Protein AF-A0A2P6GCJ4-F1 (afdb_monomer_lite)

Sequence (93 aa):
MKKYILLCSFFVFIIGCVGGQEKTLTSAEVKEICLNKKRSAEGPTGVLSFSTGTKGSSAGAILNFHSDYLIGKDPNIVYVDCMFKMNSKINKI

Secondary structure (DSSP, 8-state):
--SSTTSGGGSTTS------------HHHHHHHHHHHHHHHHS-EEEEEEEEETTEEEEEEEEE--HHHHTT--HHHHHHHHHHHHHHHHTT-

Foldseek 3Di:
DPPPVVPVVVPVPPPPPPPDPPPQDDPVNLLVVLVVQLVLLVDWDKDWDWDQDPVGIDIDIDIHHDPNNVVNHHSVVSSVVSSVVSVVVNVPD

Radius of gyration: 23.82 Å; chains: 1; bounding box: 56×33×63 Å

Structure (mmCIF, N/CA/C/O backbone):
data_AF-A0A2P6GCJ4-F1
#
_entry.id   AF-A0A2P6GCJ4-F1
#
loop_
_atom_site.group_PDB
_atom_site.id
_atom_site.type_symbol
_atom_site.label_atom_id
_atom_site.label_alt_id
_atom_site.label_comp_id
_atom_site.label_asym_id
_atom_site.label_entity_id
_atom_site.label_seq_id
_atom_site.pdbx_PDB_ins_code
_atom_site.Cartn_x
_atom_site.Cartn_y
_atom_site.Cartn_z
_atom_site.occupancy
_atom_site.B_iso_or_equiv
_atom_site.auth_seq_id
_atom_site.auth_comp_id
_atom_site.auth_asym_id
_atom_site.auth_atom_id
_atom_site.pdbx_PDB_model_num
ATOM 1 N N . MET A 1 1 ? 42.193 19.584 38.683 1.00 49.28 1 MET A N 1
ATOM 2 C CA . MET A 1 1 ? 40.934 20.218 38.228 1.00 49.28 1 MET A CA 1
ATOM 3 C C . MET A 1 1 ? 40.733 19.992 36.724 1.00 49.28 1 MET A C 1
ATOM 5 O O . MET A 1 1 ? 40.972 20.889 35.934 1.00 49.28 1 MET A O 1
ATOM 9 N N . LYS A 1 2 ? 40.388 18.762 36.303 1.00 48.66 2 LYS A N 1
ATOM 10 C CA . LYS A 1 2 ? 40.226 18.388 34.875 1.00 48.66 2 LYS A CA 1
ATOM 11 C C . LYS A 1 2 ? 39.253 17.208 34.675 1.00 48.66 2 LYS A C 1
ATOM 13 O O . LYS A 1 2 ? 39.363 16.469 33.710 1.00 48.66 2 LYS A O 1
ATOM 18 N N . LYS A 1 3 ? 38.330 17.003 35.630 1.00 49.56 3 LYS A N 1
ATOM 19 C CA . LYS A 1 3 ? 37.355 15.891 35.640 1.00 49.56 3 LYS A CA 1
ATOM 20 C C . LYS A 1 3 ? 35.934 16.296 35.202 1.00 49.56 3 LYS A C 1
ATOM 22 O O . LYS A 1 3 ? 35.125 15.419 34.946 1.00 49.56 3 LYS A O 1
ATOM 27 N N . TYR A 1 4 ? 35.645 17.594 35.057 1.00 52.47 4 TYR A N 1
ATOM 28 C CA . TYR A 1 4 ? 34.292 18.099 34.761 1.00 52.47 4 TYR A CA 1
ATOM 29 C C . TYR A 1 4 ? 34.001 18.327 33.267 1.00 52.47 4 TYR A C 1
ATOM 31 O O . TYR A 1 4 ? 32.855 18.547 32.899 1.00 52.47 4 TYR A O 1
ATOM 39 N N . ILE A 1 5 ? 35.011 18.233 32.392 1.00 51.72 5 ILE A N 1
ATOM 40 C CA . ILE A 1 5 ? 34.841 18.419 30.936 1.00 51.72 5 ILE A CA 1
ATOM 41 C C . ILE A 1 5 ? 34.228 17.189 30.245 1.00 51.72 5 ILE A C 1
ATOM 43 O O . ILE A 1 5 ? 33.610 17.323 29.196 1.00 51.72 5 ILE A O 1
ATOM 47 N N . LEU A 1 6 ? 34.333 16.000 30.851 1.00 50.72 6 LEU A N 1
ATOM 48 C CA . LEU A 1 6 ? 33.843 14.747 30.261 1.00 50.72 6 LEU A CA 1
ATOM 49 C C . LEU A 1 6 ? 32.405 14.372 30.675 1.00 50.72 6 LEU A C 1
ATOM 51 O O . LEU A 1 6 ? 31.911 13.327 30.269 1.00 50.72 6 LEU A O 1
ATOM 55 N N . LEU A 1 7 ? 31.741 15.200 31.490 1.00 51.59 7 LEU A N 1
ATOM 56 C CA . LEU A 1 7 ? 30.398 14.933 32.029 1.00 51.59 7 LEU A CA 1
ATOM 57 C C . LEU A 1 7 ? 29.272 15.673 31.283 1.00 51.59 7 LEU A C 1
ATOM 59 O O . LEU A 1 7 ? 28.113 15.291 31.409 1.00 51.59 7 LEU A O 1
ATOM 63 N N . CYS A 1 8 ? 29.590 16.665 30.443 1.00 46.19 8 CYS A N 1
ATOM 64 C CA . CYS A 1 8 ? 28.575 17.423 29.696 1.00 46.19 8 CYS A CA 1
ATOM 65 C C . CYS A 1 8 ? 28.134 16.767 28.372 1.00 46.19 8 CYS A C 1
ATOM 67 O O . CYS A 1 8 ? 27.077 17.115 27.856 1.00 46.19 8 CYS A O 1
ATOM 69 N N . SER A 1 9 ? 28.885 15.797 27.828 1.00 50.69 9 SER A N 1
ATOM 70 C CA . SER A 1 9 ? 28.496 15.100 26.583 1.00 50.69 9 SER A CA 1
ATOM 71 C C . SER A 1 9 ? 27.367 14.078 26.759 1.00 50.69 9 SER A C 1
ATOM 73 O O . SER A 1 9 ? 26.780 13.662 25.767 1.00 50.69 9 SER A O 1
ATOM 75 N N . PHE A 1 10 ? 27.020 13.687 27.991 1.00 54.12 10 PHE A N 1
ATOM 76 C CA . PHE A 1 10 ? 25.985 12.670 28.224 1.00 54.12 10 PHE A CA 1
ATOM 77 C C . PHE A 1 10 ? 24.574 13.254 28.434 1.00 54.12 10 PHE A C 1
ATOM 79 O O . PHE A 1 10 ? 23.589 12.533 28.326 1.00 54.12 10 PHE A O 1
ATOM 86 N N . PHE A 1 11 ? 24.446 14.562 28.695 1.00 50.47 11 PHE A N 1
ATOM 87 C CA . PHE A 1 11 ? 23.160 15.184 29.056 1.00 50.47 11 PHE A CA 1
ATOM 88 C C . PHE A 1 11 ? 22.377 15.764 27.860 1.00 50.47 11 PHE A C 1
ATOM 90 O O . PHE A 1 11 ? 21.194 16.067 27.981 1.00 50.47 11 PHE A O 1
ATOM 97 N N . VAL A 1 12 ? 22.996 15.878 26.679 1.00 52.69 12 VAL A N 1
ATOM 98 C CA . VAL A 1 12 ? 22.358 16.468 25.480 1.00 52.69 12 VAL A CA 1
ATOM 99 C C . VAL A 1 12 ? 21.486 15.457 24.713 1.00 52.69 12 VAL A C 1
ATOM 101 O O . VAL A 1 12 ? 20.721 15.842 23.836 1.00 52.69 12 VAL A O 1
ATOM 104 N N . PHE A 1 13 ? 21.518 14.167 25.069 1.00 52.50 13 PHE A N 1
ATOM 105 C CA . PHE A 1 13 ? 20.751 13.131 24.360 1.00 52.50 13 PHE A CA 1
ATOM 106 C C . PHE A 1 13 ? 19.304 12.941 24.864 1.00 52.50 13 PHE A C 1
ATOM 108 O O . PHE A 1 13 ? 18.530 12.237 24.225 1.00 52.50 13 PHE A O 1
ATOM 115 N N . ILE A 1 14 ? 18.910 13.558 25.989 1.00 58.38 14 ILE A N 1
ATOM 116 C CA . ILE A 1 14 ? 17.613 13.282 26.649 1.00 58.38 14 ILE A CA 1
ATOM 117 C C . ILE A 1 14 ? 16.538 14.361 26.395 1.00 58.38 14 ILE A C 1
ATOM 119 O O . ILE A 1 14 ? 15.370 14.131 26.688 1.00 58.38 14 ILE A O 1
ATOM 123 N N . ILE A 1 15 ? 16.871 15.517 25.803 1.00 62.84 15 ILE A N 1
ATOM 124 C CA . ILE A 1 15 ? 15.924 16.652 25.661 1.00 62.84 15 ILE A CA 1
ATOM 125 C C . ILE A 1 15 ? 15.621 16.974 24.184 1.00 62.84 15 ILE A C 1
ATOM 127 O O . ILE A 1 15 ? 15.459 18.121 23.779 1.00 62.84 15 ILE A O 1
ATOM 131 N N . GLY A 1 16 ? 15.520 15.944 23.344 1.00 55.66 16 GLY A N 1
ATOM 132 C CA . GLY A 1 16 ? 14.951 16.070 22.002 1.00 55.66 16 GLY A CA 1
ATOM 133 C C . GLY A 1 16 ? 13.451 15.786 22.015 1.00 55.66 16 GLY A C 1
ATOM 134 O O . GLY A 1 16 ? 13.042 14.674 21.696 1.00 55.66 16 GLY A O 1
ATOM 135 N N . CYS A 1 17 ? 12.628 16.767 22.396 1.00 52.75 17 CYS A N 1
ATOM 136 C CA . CYS A 1 17 ? 11.168 16.676 22.294 1.00 52.75 17 CYS A CA 1
ATOM 137 C C . CYS A 1 17 ? 10.761 16.551 20.813 1.00 52.75 17 CYS A C 1
ATOM 139 O O . CYS A 1 17 ? 10.752 17.534 20.073 1.00 52.75 17 CYS A O 1
ATOM 141 N N . VAL A 1 18 ? 10.425 15.337 20.373 1.00 60.34 18 VAL A N 1
ATOM 142 C CA . VAL A 1 18 ? 9.767 15.079 19.085 1.00 60.34 18 VAL A CA 1
ATOM 143 C C . VAL A 1 18 ? 8.298 15.482 19.219 1.00 60.34 18 VAL A C 1
ATOM 145 O O . VAL A 1 18 ? 7.436 14.694 19.593 1.00 60.34 18 VAL A O 1
ATOM 148 N N . GLY A 1 19 ? 8.011 16.754 18.948 1.00 57.72 19 GLY A N 1
ATOM 149 C CA . GLY A 1 19 ? 6.654 17.255 18.744 1.00 57.72 19 GLY A CA 1
ATOM 150 C C . GLY A 1 19 ? 6.204 16.981 17.313 1.00 57.72 19 GLY A C 1
ATOM 151 O O . GLY A 1 19 ? 6.236 17.876 16.471 1.00 57.72 19 GLY A O 1
ATOM 152 N N . GLY A 1 20 ? 5.827 15.737 17.015 1.00 60.34 20 GLY A N 1
ATOM 153 C CA . GLY A 1 20 ? 5.169 15.404 15.754 1.00 60.34 20 GLY A CA 1
ATOM 154 C C . GLY A 1 20 ? 3.779 16.035 15.724 1.00 60.34 20 GLY A C 1
ATOM 155 O O . GLY A 1 20 ? 2.913 15.643 16.497 1.00 60.34 20 GLY A O 1
ATOM 156 N N . GLN A 1 21 ? 3.573 17.030 14.864 1.00 54.00 21 GLN A N 1
ATOM 157 C CA . GLN A 1 21 ? 2.256 17.622 14.627 1.00 54.00 21 GLN A CA 1
ATOM 158 C C . GLN A 1 21 ? 1.320 16.544 14.057 1.00 54.00 21 GLN A C 1
ATOM 160 O O . GLN A 1 21 ? 1.553 16.026 12.961 1.00 54.00 21 GLN A O 1
ATOM 165 N N . GLU A 1 22 ? 0.271 16.188 14.798 1.00 58.25 22 GLU A N 1
ATOM 166 C CA . GLU A 1 22 ? -0.782 15.288 14.331 1.00 58.25 22 GLU A CA 1
ATOM 167 C C . GLU A 1 22 ? -1.649 16.047 13.320 1.00 58.25 22 GLU A C 1
ATOM 169 O O . GLU A 1 22 ? -2.558 16.792 13.680 1.00 58.25 22 GLU A O 1
ATOM 174 N N . LYS A 1 23 ? -1.323 15.926 12.026 1.00 65.44 23 LYS A N 1
ATOM 175 C CA . LYS A 1 23 ? -2.142 16.511 10.960 1.00 65.44 23 LYS A CA 1
ATOM 176 C C . LYS A 1 23 ? -3.520 15.845 10.997 1.00 65.44 23 LYS A C 1
ATOM 178 O O . LYS A 1 23 ? -3.657 14.684 10.608 1.00 65.44 23 LYS A O 1
ATOM 183 N N . THR A 1 24 ? -4.534 16.580 11.444 1.00 68.38 24 THR A N 1
ATOM 184 C CA . THR A 1 24 ? -5.928 16.138 11.386 1.00 68.38 24 THR A CA 1
ATOM 185 C C . THR A 1 24 ? -6.321 15.987 9.919 1.00 68.38 24 THR A C 1
ATOM 187 O O . THR A 1 24 ? -6.294 16.950 9.154 1.00 68.38 24 THR A O 1
ATOM 190 N N . LEU A 1 25 ? -6.624 14.759 9.502 1.00 80.75 25 LEU A N 1
ATOM 191 C CA . LEU A 1 25 ? -7.069 14.474 8.142 1.00 80.75 25 LEU A CA 1
ATOM 192 C C . LEU A 1 25 ? -8.517 14.932 7.983 1.00 80.75 25 LEU A C 1
ATOM 194 O O . LEU A 1 25 ? -9.372 14.623 8.815 1.00 80.75 25 LEU A O 1
ATOM 198 N N . THR A 1 26 ? -8.809 15.632 6.894 1.00 84.62 26 THR A N 1
ATOM 199 C CA . THR A 1 26 ? -10.191 15.950 6.525 1.00 84.62 26 THR A CA 1
ATOM 200 C C . THR A 1 26 ? -10.934 14.686 6.078 1.00 84.62 26 THR A C 1
ATOM 202 O O . THR A 1 26 ? -10.332 13.725 5.594 1.00 84.62 26 THR A O 1
ATOM 205 N N . SER A 1 27 ? -12.269 14.681 6.176 1.00 85.44 27 SER A N 1
ATOM 206 C CA . SER A 1 27 ? -13.083 13.552 5.690 1.00 85.44 27 SER A CA 1
ATOM 207 C C . SER A 1 27 ? -12.849 13.249 4.201 1.00 85.44 27 SER A C 1
ATOM 209 O O . SER A 1 27 ? -12.864 12.083 3.803 1.00 85.44 27 SER A O 1
ATOM 211 N N . ALA A 1 28 ? -12.587 14.279 3.391 1.00 88.25 28 ALA A N 1
ATOM 212 C CA . ALA A 1 28 ? -12.270 14.121 1.977 1.00 88.25 28 ALA A CA 1
ATOM 213 C C . ALA A 1 28 ? -10.920 13.412 1.768 1.00 88.25 28 ALA A C 1
ATOM 215 O O . ALA A 1 28 ? -10.847 12.462 0.991 1.00 88.25 28 ALA A O 1
ATOM 216 N N . GLU A 1 29 ? -9.876 13.803 2.509 1.00 89.69 29 GLU A N 1
ATOM 217 C CA . GLU A 1 29 ? -8.566 13.136 2.454 1.00 89.69 29 GLU A CA 1
ATOM 218 C C . GLU A 1 29 ? -8.660 11.663 2.873 1.00 89.69 29 GLU A C 1
ATOM 220 O O . GLU A 1 29 ? -8.073 10.800 2.223 1.00 89.69 29 GLU A O 1
ATOM 225 N N . VAL A 1 30 ? -9.431 11.344 3.920 1.00 91.00 30 VAL A N 1
ATOM 226 C CA . VAL A 1 30 ? -9.635 9.949 4.350 1.00 91.00 30 VAL A CA 1
ATOM 227 C C . VAL A 1 30 ? -10.265 9.110 3.243 1.00 91.00 30 VAL A C 1
ATOM 229 O O . VAL A 1 30 ? -9.802 8.000 2.971 1.00 91.00 30 VAL A O 1
ATOM 232 N N . LYS A 1 31 ? -11.295 9.644 2.580 1.00 93.38 31 LYS A N 1
ATOM 233 C CA . LYS A 1 31 ? -11.969 8.953 1.480 1.00 93.38 31 LYS A CA 1
ATOM 234 C C . LYS A 1 31 ? -10.997 8.641 0.343 1.00 93.38 31 LYS A C 1
ATOM 236 O O . LYS A 1 31 ? -10.962 7.504 -0.119 1.00 93.38 31 LYS A O 1
ATOM 241 N N . GLU A 1 32 ? -10.184 9.612 -0.064 1.00 94.44 32 GLU A N 1
ATOM 242 C CA . GLU A 1 32 ? -9.174 9.428 -1.115 1.00 94.44 32 GLU A CA 1
ATOM 243 C C . GLU A 1 32 ? -8.131 8.369 -0.740 1.00 94.44 32 GLU A C 1
ATOM 245 O O . GLU A 1 32 ? -7.814 7.488 -1.544 1.00 94.44 32 GLU A O 1
ATOM 250 N N . ILE A 1 33 ? -7.647 8.381 0.505 1.00 93.81 33 ILE A N 1
ATOM 251 C CA . ILE A 1 33 ? -6.697 7.376 1.000 1.00 93.81 33 ILE A CA 1
ATOM 252 C C . ILE A 1 33 ? -7.311 5.974 0.931 1.00 93.81 33 ILE A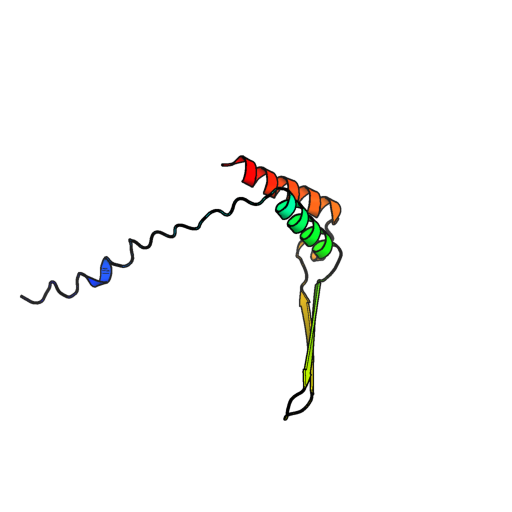 C 1
ATOM 254 O O . ILE A 1 33 ? -6.676 5.039 0.434 1.00 93.81 33 ILE A O 1
ATOM 258 N N . CYS A 1 34 ? -8.551 5.813 1.394 1.00 94.94 34 CYS A N 1
ATOM 259 C CA . CYS A 1 34 ? -9.209 4.512 1.390 1.00 94.94 34 CYS A CA 1
ATOM 260 C C . CYS A 1 34 ? -9.570 4.039 -0.023 1.00 94.94 34 CYS A C 1
ATOM 262 O O . CYS A 1 34 ? -9.455 2.846 -0.307 1.00 94.94 34 CYS A O 1
ATOM 264 N N . LEU A 1 35 ? -9.920 4.946 -0.938 1.00 95.31 35 LEU A N 1
ATOM 265 C CA . LEU A 1 35 ? -10.112 4.625 -2.356 1.00 95.31 35 LEU A CA 1
ATOM 266 C C . LEU A 1 35 ? -8.812 4.176 -3.027 1.00 95.31 35 LEU A C 1
ATOM 268 O O . LEU A 1 35 ? -8.810 3.209 -3.787 1.00 95.31 35 LEU A O 1
ATOM 272 N N . ASN A 1 36 ? -7.692 4.834 -2.728 1.00 93.81 36 ASN A N 1
ATOM 273 C CA . ASN A 1 36 ? -6.387 4.416 -3.235 1.00 93.81 36 ASN A CA 1
ATOM 274 C C . ASN A 1 36 ? -6.013 3.020 -2.710 1.00 93.81 36 ASN A C 1
ATOM 276 O O . ASN A 1 36 ? -5.566 2.152 -3.464 1.00 93.81 36 ASN A O 1
ATOM 280 N N . LYS A 1 37 ? -6.296 2.758 -1.431 1.00 92.69 37 LYS A N 1
ATOM 281 C CA . LYS A 1 37 ? -6.049 1.444 -0.841 1.00 92.69 37 LYS A CA 1
ATOM 282 C C . LYS A 1 37 ? -6.912 0.344 -1.463 1.00 92.69 37 LYS A C 1
ATOM 284 O O . LYS A 1 37 ? -6.387 -0.727 -1.750 1.00 92.69 37 LYS A O 1
ATOM 289 N N . LYS A 1 38 ? -8.188 0.629 -1.745 1.00 95.19 38 LYS A N 1
ATOM 290 C CA . LYS A 1 38 ? -9.058 -0.262 -2.527 1.00 95.19 38 LYS A CA 1
ATOM 291 C C . LYS A 1 38 ? -8.433 -0.596 -3.883 1.00 95.19 38 LYS A C 1
ATOM 293 O O . LYS A 1 38 ? -8.264 -1.767 -4.195 1.00 95.19 38 LYS A O 1
ATOM 298 N N . ARG A 1 39 ? -8.014 0.420 -4.644 1.00 92.88 39 ARG A N 1
ATOM 299 C CA . ARG A 1 39 ? -7.382 0.234 -5.962 1.00 92.88 39 ARG A CA 1
ATOM 300 C C . ARG A 1 39 ? -6.113 -0.624 -5.887 1.00 92.88 39 ARG A C 1
ATOM 302 O O . ARG A 1 39 ? -5.862 -1.439 -6.763 1.00 92.88 39 ARG A O 1
ATOM 309 N N . SER A 1 40 ? -5.336 -0.481 -4.816 1.00 92.62 40 SER A N 1
ATOM 310 C CA . SER A 1 40 ? -4.125 -1.285 -4.581 1.00 92.62 40 SER A CA 1
ATOM 311 C C . SER A 1 40 ? -4.412 -2.741 -4.182 1.00 92.62 40 SER A C 1
ATOM 313 O O . SER A 1 40 ? -3.515 -3.577 -4.246 1.00 92.62 40 SER A O 1
ATOM 315 N N . ALA A 1 41 ? -5.633 -3.047 -3.734 1.00 93.44 41 ALA A N 1
ATOM 316 C CA . ALA A 1 41 ? -6.086 -4.409 -3.453 1.00 93.44 41 ALA A CA 1
ATOM 317 C C . ALA A 1 41 ? -6.704 -5.089 -4.688 1.00 93.44 41 ALA A C 1
ATOM 319 O O . ALA A 1 41 ? -6.767 -6.311 -4.733 1.00 93.44 41 ALA A O 1
ATOM 320 N N . GLU A 1 42 ? -7.129 -4.318 -5.696 1.00 93.69 42 GLU A N 1
ATOM 321 C CA . GLU A 1 42 ? -7.632 -4.844 -6.975 1.00 93.69 42 GLU A CA 1
ATOM 322 C C . GLU A 1 42 ? -6.511 -5.438 -7.842 1.00 93.69 42 GLU A C 1
ATOM 324 O O . GLU A 1 42 ? -6.752 -6.362 -8.616 1.00 93.69 42 GLU A O 1
ATOM 329 N N . GLY A 1 43 ? -5.281 -4.931 -7.715 1.00 93.00 43 GLY A N 1
AT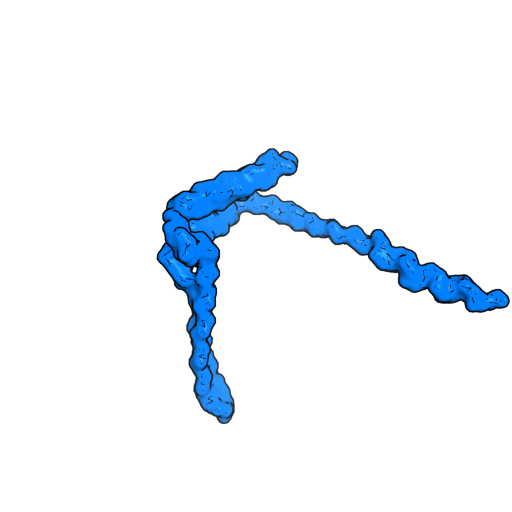OM 330 C CA . GLY A 1 43 ? -4.162 -5.366 -8.542 1.00 93.00 43 GLY A CA 1
ATOM 331 C C . GLY A 1 43 ? -2.803 -4.849 -8.074 1.00 93.00 43 GLY A C 1
ATOM 332 O O . GLY A 1 43 ? -2.726 -3.943 -7.239 1.00 93.00 43 GLY A O 1
ATOM 333 N N . PRO A 1 44 ? -1.705 -5.392 -8.632 1.00 91.12 44 PRO A N 1
ATOM 334 C CA . PRO A 1 44 ? -0.383 -4.837 -8.414 1.00 91.12 44 PRO A CA 1
ATOM 335 C C . PRO A 1 44 ? -0.303 -3.427 -8.993 1.00 91.12 44 PRO A C 1
ATOM 337 O O . PRO A 1 44 ? -0.829 -3.129 -10.066 1.00 91.12 44 PRO A O 1
ATOM 340 N N . THR A 1 45 ? 0.412 -2.563 -8.290 1.00 93.00 45 THR A N 1
ATOM 341 C CA . THR A 1 45 ? 0.755 -1.228 -8.784 1.00 93.00 45 THR A CA 1
ATOM 342 C C . THR A 1 45 ? 2.163 -1.260 -9.353 1.00 93.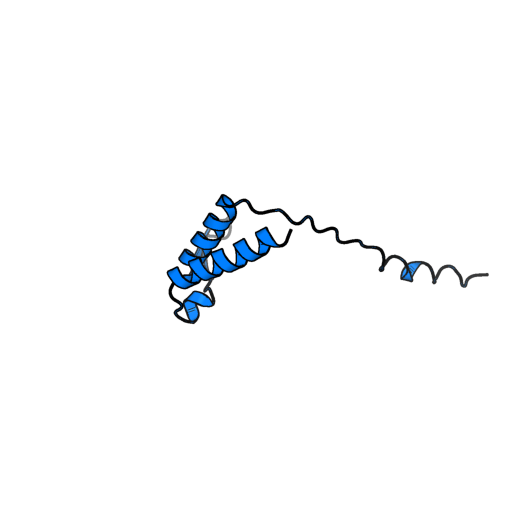00 45 THR A C 1
ATOM 344 O O . THR A 1 45 ? 2.960 -2.128 -9.004 1.00 93.00 45 THR A O 1
ATOM 347 N N . GLY A 1 46 ? 2.507 -0.334 -10.238 1.00 92.12 46 GLY A N 1
ATOM 348 C CA . GLY A 1 46 ? 3.845 -0.333 -10.803 1.00 92.12 46 GLY A CA 1
ATOM 349 C C . GLY A 1 46 ? 4.237 0.978 -11.446 1.00 92.12 46 GLY A C 1
ATOM 350 O O . GLY A 1 46 ? 3.394 1.817 -11.756 1.00 92.12 46 GLY A O 1
ATOM 351 N N . VAL A 1 47 ? 5.543 1.135 -11.627 1.00 94.44 47 VAL A N 1
ATOM 352 C CA . VAL A 1 47 ? 6.155 2.272 -12.307 1.00 94.44 47 VAL A CA 1
ATOM 353 C C . VAL A 1 47 ? 7.040 1.733 -13.418 1.00 94.44 47 VAL A C 1
ATOM 355 O O . VAL A 1 47 ? 7.914 0.899 -13.178 1.00 94.44 47 VAL A O 1
ATOM 358 N N . LEU A 1 48 ? 6.807 2.225 -14.631 1.00 95.00 48 LEU A N 1
ATOM 359 C CA . LEU A 1 48 ? 7.692 2.019 -15.769 1.00 95.00 48 LEU A CA 1
ATOM 360 C C . LEU A 1 48 ? 8.617 3.226 -15.876 1.00 95.00 48 LEU A C 1
ATOM 362 O O . LEU A 1 48 ? 8.161 4.369 -15.828 1.00 95.00 48 LEU A O 1
ATOM 366 N N . SER A 1 49 ? 9.911 2.977 -16.015 1.00 95.25 49 SER A N 1
ATOM 367 C CA . SER A 1 49 ? 10.918 4.008 -16.215 1.00 95.25 49 SER A CA 1
ATOM 368 C C . SER A 1 49 ? 11.584 3.819 -17.569 1.00 95.25 49 SER A C 1
ATOM 370 O O . SER A 1 49 ? 12.002 2.724 -17.934 1.00 95.25 49 SER A O 1
ATOM 372 N N . PHE A 1 50 ? 11.694 4.913 -18.315 1.00 96.00 50 PHE A N 1
ATOM 373 C CA . PHE A 1 50 ? 12.441 4.978 -19.563 1.00 96.00 50 PHE A CA 1
ATOM 374 C C . PHE A 1 50 ? 13.387 6.164 -19.459 1.00 96.00 50 PHE A C 1
ATOM 376 O O . PHE A 1 50 ? 12.969 7.264 -19.098 1.00 96.00 50 PHE A O 1
ATOM 383 N N . SER A 1 51 ? 14.664 5.952 -19.748 1.00 92.88 51 SER A N 1
ATOM 384 C CA . SER A 1 51 ? 15.643 7.032 -19.783 1.00 92.88 51 SER A CA 1
ATOM 385 C C . SER A 1 51 ? 16.556 6.891 -20.992 1.00 92.88 51 SER A C 1
ATOM 387 O O . SER A 1 51 ? 16.793 5.795 -21.497 1.00 92.88 51 SER A O 1
ATOM 389 N N . THR A 1 52 ? 17.043 8.018 -21.496 1.00 96.31 52 THR A N 1
ATOM 390 C CA . THR A 1 52 ? 18.021 8.077 -22.585 1.00 96.31 52 THR A CA 1
ATOM 391 C C . THR A 1 52 ? 19.085 9.093 -22.214 1.00 96.31 52 THR A C 1
ATOM 393 O O . THR A 1 52 ? 18.770 10.175 -21.723 1.00 96.31 52 THR A O 1
ATOM 396 N N . GLY A 1 53 ? 20.347 8.736 -22.428 1.00 92.56 53 GLY A N 1
ATOM 397 C CA . GLY A 1 53 ? 21.486 9.605 -22.170 1.00 92.56 53 GLY A CA 1
ATOM 398 C C . GLY A 1 53 ? 22.645 9.324 -23.117 1.00 92.56 53 GLY A C 1
ATOM 399 O O . GLY A 1 53 ? 22.555 8.502 -24.025 1.00 92.56 53 GLY A O 1
ATOM 400 N N . THR A 1 54 ? 23.774 9.985 -22.876 1.00 93.19 54 THR A N 1
ATOM 401 C CA . THR A 1 54 ? 24.986 9.870 -23.708 1.00 93.19 54 THR A CA 1
ATOM 402 C C . THR A 1 54 ? 25.569 8.455 -23.761 1.00 93.19 54 THR A C 1
ATOM 404 O O . THR A 1 54 ? 26.318 8.135 -24.676 1.00 93.19 54 THR A O 1
ATOM 407 N N . LYS A 1 55 ? 25.209 7.595 -22.800 1.00 92.94 55 LYS A N 1
ATOM 408 C CA . LYS A 1 55 ? 25.602 6.179 -22.738 1.00 92.94 55 LYS A CA 1
ATOM 409 C C . LYS A 1 55 ? 24.564 5.217 -23.340 1.00 92.94 55 LYS A C 1
ATOM 411 O O . LYS A 1 55 ? 24.727 4.010 -23.209 1.00 92.94 55 LYS A O 1
ATOM 416 N N . GLY A 1 56 ? 23.511 5.733 -23.975 1.00 93.81 56 GLY A N 1
ATOM 417 C CA . GLY A 1 56 ? 22.420 4.949 -24.55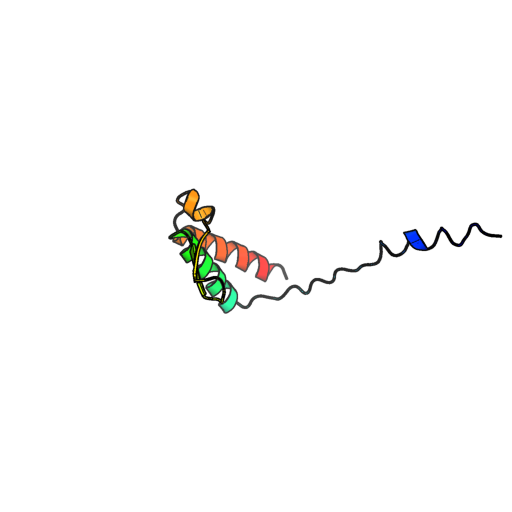7 1.00 93.81 56 GLY A CA 1
ATOM 418 C C . GLY A 1 56 ? 21.111 5.048 -23.772 1.00 93.81 56 GLY A C 1
ATOM 419 O O . GLY A 1 56 ? 20.938 5.918 -22.913 1.00 93.81 56 GLY A O 1
ATOM 420 N N . SER A 1 57 ? 20.176 4.158 -24.096 1.00 96.00 57 SER A N 1
ATOM 421 C CA . SER A 1 57 ? 18.839 4.105 -23.496 1.00 96.00 57 SER A CA 1
ATOM 422 C C . SER A 1 57 ? 18.730 2.988 -22.460 1.00 96.00 57 SER A C 1
ATOM 424 O O . SER A 1 57 ? 19.345 1.933 -22.601 1.00 96.00 57 SER A O 1
ATOM 426 N N . SER A 1 58 ? 17.922 3.206 -21.422 1.00 94.88 58 SER A N 1
ATOM 427 C CA . SER A 1 58 ? 17.572 2.184 -20.436 1.00 94.88 58 SER A CA 1
ATOM 428 C C . SER A 1 58 ? 16.073 2.183 -20.154 1.00 94.88 58 SER A C 1
ATOM 430 O O . SER A 1 58 ? 15.405 3.218 -20.227 1.00 94.88 58 SER A O 1
ATOM 432 N N . ALA A 1 59 ? 15.557 1.001 -19.838 1.00 96.25 59 ALA A N 1
ATOM 433 C CA . ALA A 1 59 ? 14.180 0.789 -19.432 1.00 96.25 59 ALA A CA 1
ATOM 434 C C . ALA A 1 59 ? 14.158 -0.046 -18.148 1.00 96.25 59 ALA A C 1
ATOM 436 O O . ALA A 1 59 ? 14.979 -0.948 -17.975 1.00 96.25 59 ALA A O 1
ATOM 437 N N . GLY A 1 60 ? 13.225 0.259 -17.255 1.00 95.50 60 GLY A N 1
ATOM 438 C CA . GLY A 1 60 ? 13.018 -0.452 -16.003 1.00 95.50 60 GLY A CA 1
ATOM 439 C C . GLY A 1 60 ? 11.535 -0.559 -15.673 1.00 95.50 60 GLY A C 1
ATOM 440 O O . GLY A 1 60 ? 10.721 0.263 -16.089 1.00 95.50 60 GLY A O 1
ATOM 441 N N . ALA A 1 61 ? 11.183 -1.588 -14.913 1.00 95.75 61 ALA A N 1
ATOM 442 C CA . ALA A 1 61 ? 9.841 -1.770 -14.386 1.00 95.75 61 ALA A CA 1
ATOM 443 C C . ALA A 1 61 ? 9.940 -2.141 -12.908 1.00 95.75 61 ALA A C 1
ATOM 445 O O . ALA A 1 61 ? 10.708 -3.028 -12.535 1.00 95.75 61 ALA A O 1
ATOM 446 N N . ILE A 1 62 ? 9.162 -1.461 -12.072 1.00 95.12 62 ILE A N 1
ATOM 447 C CA . ILE A 1 62 ? 9.011 -1.780 -10.653 1.00 95.12 62 ILE A CA 1
ATOM 448 C C . ILE A 1 62 ? 7.552 -2.138 -10.428 1.00 95.12 62 ILE A C 1
ATOM 450 O O . ILE A 1 62 ? 6.671 -1.339 -10.739 1.00 95.12 62 ILE A O 1
ATOM 454 N N . LEU A 1 63 ? 7.306 -3.322 -9.874 1.00 93.75 63 LEU A N 1
ATOM 455 C CA . LEU A 1 63 ? 5.981 -3.774 -9.466 1.00 93.75 63 LEU A CA 1
ATOM 456 C C . LEU A 1 63 ? 5.912 -3.819 -7.940 1.00 93.75 63 LEU A C 1
ATOM 458 O O . LEU A 1 63 ? 6.825 -4.310 -7.282 1.00 93.75 63 LEU A O 1
ATOM 462 N N . ASN A 1 64 ? 4.813 -3.321 -7.390 1.00 93.12 64 ASN A N 1
ATOM 463 C CA . ASN A 1 64 ? 4.512 -3.288 -5.970 1.00 93.12 64 ASN A CA 1
ATOM 464 C C . ASN A 1 64 ? 3.214 -4.056 -5.722 1.00 93.12 64 ASN A C 1
ATOM 466 O O . ASN A 1 64 ? 2.153 -3.715 -6.253 1.00 93.12 64 ASN A O 1
ATOM 470 N N . PHE A 1 65 ? 3.302 -5.074 -4.874 1.00 93.25 65 PHE A N 1
ATOM 471 C CA . PHE A 1 65 ? 2.167 -5.889 -4.464 1.00 93.25 65 PHE A CA 1
ATOM 472 C C . PHE A 1 65 ? 1.723 -5.472 -3.066 1.00 93.25 65 PHE A C 1
ATOM 474 O O . PHE A 1 65 ? 2.539 -5.407 -2.144 1.00 93.25 65 PHE A O 1
ATOM 481 N N . HIS A 1 66 ? 0.432 -5.195 -2.895 1.00 92.31 66 HIS A N 1
ATOM 482 C CA . HIS A 1 66 ? -0.116 -4.962 -1.565 1.00 92.31 66 HIS A CA 1
ATOM 483 C C . HIS A 1 66 ? -0.436 -6.294 -0.883 1.00 92.31 66 HIS A C 1
ATOM 485 O O . HIS A 1 66 ? -0.884 -7.231 -1.539 1.00 92.31 66 HIS A O 1
ATOM 491 N N . SER A 1 67 ? -0.248 -6.377 0.437 1.00 93.56 67 SER A N 1
ATOM 492 C CA . SER A 1 67 ? -0.553 -7.604 1.190 1.00 93.56 67 SER A CA 1
ATOM 493 C C . SER A 1 67 ? -2.012 -8.035 1.001 1.00 93.56 67 SER A C 1
ATOM 495 O O . SER A 1 67 ? -2.274 -9.204 0.749 1.00 93.56 67 SER A O 1
ATOM 497 N N . ASP A 1 68 ? -2.944 -7.070 1.004 1.00 92.88 68 ASP A N 1
ATOM 498 C CA . ASP A 1 68 ? -4.374 -7.314 0.772 1.00 92.88 68 ASP A CA 1
ATOM 499 C C . ASP A 1 68 ? -4.651 -7.958 -0.607 1.00 92.88 68 ASP A C 1
ATOM 501 O O . ASP A 1 68 ? -5.529 -8.812 -0.715 1.00 92.88 68 ASP A O 1
ATOM 505 N N . TYR A 1 69 ? -3.867 -7.613 -1.637 1.00 93.94 69 TYR A N 1
ATOM 506 C CA . TYR A 1 69 ? -3.940 -8.252 -2.956 1.00 93.94 69 TYR A CA 1
ATOM 507 C C . TYR A 1 69 ? -3.368 -9.677 -2.925 1.00 93.94 69 TYR A C 1
ATOM 509 O O . TYR A 1 69 ? -3.980 -10.605 -3.446 1.00 93.94 69 TYR A O 1
ATOM 517 N N . LEU A 1 70 ? -2.216 -9.877 -2.272 1.00 94.19 70 LEU A N 1
ATOM 518 C CA . LEU A 1 70 ? -1.556 -11.188 -2.195 1.00 94.19 70 LEU A CA 1
ATOM 519 C C . LEU A 1 70 ? -2.402 -12.245 -1.477 1.00 94.19 70 LEU A C 1
ATOM 521 O O . LEU A 1 70 ? -2.347 -13.418 -1.833 1.00 94.19 70 LEU A O 1
ATOM 525 N N . ILE A 1 71 ? -3.186 -11.834 -0.481 1.00 95.31 71 ILE A N 1
ATOM 526 C CA . ILE A 1 71 ? -4.086 -12.725 0.262 1.00 95.31 71 ILE A CA 1
ATOM 527 C C . ILE A 1 71 ? -5.471 -12.866 -0.392 1.00 95.31 71 ILE A C 1
ATOM 529 O O . ILE A 1 71 ? -6.327 -13.553 0.158 1.00 95.31 71 ILE A O 1
ATOM 533 N N . GLY A 1 72 ? -5.714 -12.206 -1.532 1.00 93.94 72 GLY A N 1
ATOM 534 C CA . GLY A 1 72 ? -6.996 -12.251 -2.239 1.00 93.94 72 GLY A CA 1
ATOM 535 C C . GLY A 1 72 ? -8.151 -11.615 -1.464 1.00 93.94 72 GLY A C 1
ATOM 536 O O . GLY A 1 72 ? -9.284 -12.091 -1.540 1.00 93.94 72 GLY A O 1
ATOM 537 N N . LYS A 1 73 ? -7.883 -10.570 -0.673 1.00 94.69 73 LYS A N 1
ATOM 538 C CA . LYS A 1 73 ? -8.920 -9.890 0.108 1.00 94.69 73 LYS A CA 1
ATOM 539 C C . LYS A 1 73 ? -9.831 -9.080 -0.813 1.00 94.69 73 LYS A C 1
ATOM 541 O O . LYS A 1 73 ? -9.351 -8.367 -1.690 1.00 94.69 73 LYS A O 1
ATOM 546 N N . ASP A 1 74 ? -11.142 -9.138 -0.572 1.00 95.44 74 ASP A N 1
ATOM 547 C CA . ASP A 1 74 ? -12.103 -8.349 -1.347 1.00 95.44 74 ASP A CA 1
ATOM 548 C C . ASP A 1 74 ? -11.805 -6.832 -1.230 1.00 95.44 74 ASP A C 1
ATOM 550 O O . ASP A 1 74 ? -11.722 -6.305 -0.110 1.00 95.44 74 ASP A O 1
ATOM 554 N N . PRO A 1 75 ? -11.676 -6.100 -2.354 1.00 94.25 75 PRO A N 1
ATOM 555 C CA . PRO A 1 75 ? -11.332 -4.678 -2.337 1.00 94.25 75 PRO A CA 1
ATOM 556 C C . PRO A 1 75 ? -12.359 -3.785 -1.626 1.00 94.25 75 PRO A C 1
ATOM 558 O O . PRO A 1 75 ? -11.998 -2.736 -1.082 1.00 94.25 75 PRO A O 1
ATOM 561 N N . ASN A 1 76 ? -13.641 -4.166 -1.605 1.00 95.81 76 ASN A N 1
ATOM 562 C CA . ASN A 1 76 ? -14.671 -3.397 -0.904 1.00 95.81 76 ASN A CA 1
ATOM 563 C C . ASN A 1 76 ? -14.531 -3.559 0.609 1.00 95.81 76 ASN A C 1
ATOM 565 O O . ASN A 1 76 ? -14.639 -2.571 1.334 1.00 95.81 76 ASN A O 1
ATOM 569 N N . ILE A 1 77 ? -14.200 -4.760 1.086 1.00 95.75 77 ILE A N 1
ATOM 570 C CA . ILE A 1 77 ? -13.882 -4.989 2.502 1.00 95.75 77 ILE A CA 1
ATOM 571 C C . ILE A 1 77 ? -12.647 -4.179 2.922 1.00 95.75 77 ILE A C 1
ATOM 573 O O . ILE A 1 77 ? -12.666 -3.533 3.967 1.00 95.75 77 ILE A O 1
ATOM 577 N N . VAL A 1 78 ? -11.604 -4.111 2.085 1.00 95.31 78 VAL A N 1
ATOM 578 C CA . VAL A 1 78 ? -10.414 -3.273 2.348 1.00 95.31 78 VAL A CA 1
ATOM 579 C C . VAL A 1 78 ? -10.777 -1.791 2.509 1.00 95.31 78 VAL A C 1
ATOM 581 O O . VAL A 1 78 ? -10.243 -1.115 3.394 1.00 95.31 78 VAL A O 1
ATOM 584 N N . TYR A 1 79 ? -11.692 -1.280 1.680 1.00 94.94 79 TYR A N 1
ATOM 585 C CA . TYR A 1 79 ? -12.184 0.095 1.788 1.00 94.94 79 TYR A CA 1
ATOM 586 C C . TYR A 1 79 ? -12.917 0.338 3.113 1.00 94.94 79 TYR A C 1
ATOM 588 O O . TYR A 1 79 ? -12.620 1.313 3.808 1.00 94.94 79 TYR A O 1
ATOM 596 N N . VAL A 1 80 ? -13.849 -0.549 3.476 1.00 95.62 80 VAL A N 1
ATOM 597 C CA . VAL A 1 80 ? -14.638 -0.436 4.714 1.00 95.62 80 VAL A CA 1
ATOM 598 C C . VAL A 1 80 ? -13.730 -0.486 5.943 1.00 95.62 80 VAL A C 1
ATOM 600 O O . VAL A 1 80 ? -13.831 0.386 6.808 1.00 95.62 80 VAL A O 1
ATOM 603 N N . ASP A 1 81 ? -12.780 -1.422 5.980 1.00 94.88 81 ASP A N 1
ATOM 604 C CA . ASP A 1 81 ? -11.796 -1.542 7.060 1.00 94.88 81 ASP A CA 1
ATOM 605 C C . ASP A 1 81 ? -10.942 -0.276 7.198 1.00 94.88 81 ASP A C 1
ATOM 607 O O . ASP A 1 81 ? -10.666 0.194 8.306 1.00 94.88 81 ASP A O 1
ATOM 611 N N . CYS A 1 82 ? -10.522 0.301 6.067 1.00 94.69 82 CYS A N 1
ATOM 612 C CA . CYS A 1 82 ? -9.776 1.552 6.048 1.00 94.69 82 CYS A CA 1
ATOM 613 C C . CYS A 1 82 ? -10.602 2.702 6.632 1.00 94.69 82 CYS A C 1
ATOM 615 O O . CYS A 1 82 ? -10.128 3.395 7.535 1.00 94.69 82 CYS A O 1
ATOM 617 N N . MET A 1 83 ? -11.843 2.873 6.170 1.00 94.06 83 MET A N 1
ATOM 618 C CA . MET A 1 83 ? -12.742 3.923 6.653 1.00 94.06 83 MET A CA 1
ATOM 619 C C . MET A 1 83 ? -13.001 3.786 8.153 1.00 94.06 83 MET A C 1
ATOM 621 O O . MET A 1 83 ? -12.900 4.7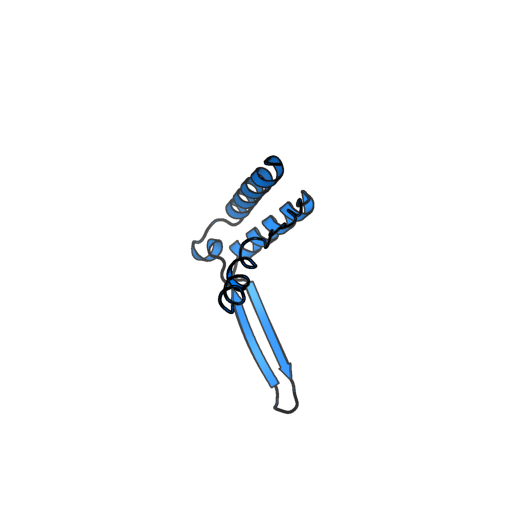70 8.883 1.00 94.06 83 MET A O 1
ATOM 625 N N . PHE A 1 84 ? -13.263 2.569 8.634 1.00 92.12 84 PHE A N 1
ATOM 626 C CA . PHE A 1 84 ? -13.481 2.298 10.053 1.00 92.12 84 PHE A CA 1
ATOM 627 C C . PHE A 1 84 ? -12.254 2.671 10.897 1.00 92.12 84 PHE A C 1
ATOM 629 O O . PHE A 1 84 ? -12.361 3.401 11.885 1.00 92.12 84 PHE A O 1
ATOM 636 N N . LYS A 1 85 ? -11.062 2.245 10.463 1.00 90.56 85 LYS A N 1
ATOM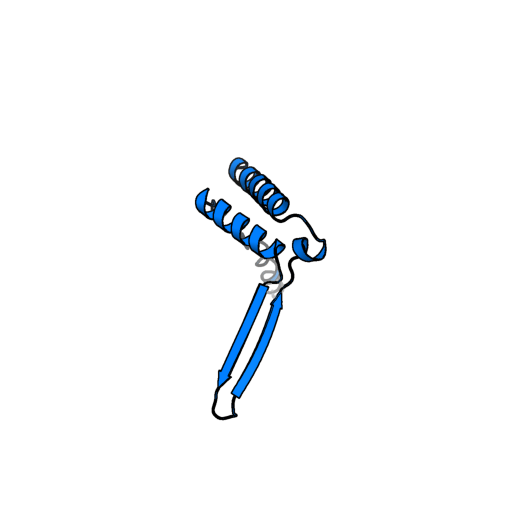 637 C CA . LYS A 1 85 ? -9.800 2.533 11.155 1.00 90.56 85 LYS A CA 1
ATOM 638 C C . LYS A 1 85 ? -9.473 4.027 11.187 1.00 90.56 85 LYS A C 1
ATOM 640 O O . LYS A 1 85 ? -8.986 4.520 12.203 1.00 90.56 85 LYS A O 1
ATOM 645 N N . MET A 1 86 ? -9.712 4.741 10.089 1.00 88.00 86 MET A N 1
ATOM 646 C CA . MET A 1 86 ? -9.416 6.173 9.978 1.00 88.00 86 MET A CA 1
ATOM 647 C C . MET A 1 86 ? -10.428 7.018 10.759 1.00 88.00 86 MET A C 1
ATOM 649 O O . MET A 1 86 ? -10.024 7.914 11.496 1.00 88.00 86 MET A O 1
ATOM 653 N N . ASN A 1 87 ? -11.719 6.680 10.700 1.00 84.69 87 ASN A N 1
ATOM 654 C CA . ASN A 1 87 ? -12.753 7.341 11.500 1.00 84.69 87 ASN A CA 1
ATOM 655 C C . ASN A 1 87 ? -12.519 7.156 13.005 1.00 84.69 87 ASN A C 1
ATOM 657 O O . ASN A 1 87 ? -12.653 8.110 13.768 1.00 84.69 87 ASN A O 1
ATOM 661 N N . SER A 1 88 ? -12.094 5.963 13.435 1.00 81.69 88 SER A N 1
ATOM 662 C CA . SER A 1 88 ? -11.724 5.726 14.835 1.00 81.69 88 SER A CA 1
ATOM 663 C C . SER A 1 88 ? -10.543 6.584 15.299 1.00 81.69 88 SER A C 1
ATOM 665 O O . SER A 1 88 ? -10.457 6.861 16.492 1.00 81.69 88 SER A O 1
ATOM 667 N N . LYS A 1 89 ? -9.633 6.987 14.400 1.00 75.50 89 LYS A N 1
ATOM 668 C CA . LYS A 1 89 ? -8.530 7.899 14.737 1.00 75.50 89 LYS A CA 1
ATOM 669 C C . LYS A 1 89 ? -8.990 9.346 14.856 1.00 75.50 89 LYS A C 1
ATOM 671 O O . LYS A 1 89 ? -8.548 10.026 15.770 1.00 75.50 89 LYS A O 1
ATOM 676 N N . ILE A 1 90 ? -9.883 9.794 13.973 1.00 70.25 90 ILE A N 1
ATOM 677 C CA . ILE A 1 90 ? -10.432 11.159 14.019 1.00 70.25 90 ILE A CA 1
ATOM 678 C C . ILE A 1 90 ? -11.193 11.394 15.327 1.00 70.25 90 ILE A C 1
ATOM 680 O O . ILE A 1 90 ? -11.061 12.448 15.932 1.00 70.25 90 ILE A O 1
ATOM 684 N N . ASN A 1 91 ? -11.954 10.399 15.785 1.00 62.66 91 ASN A N 1
ATOM 685 C CA . ASN A 1 91 ? -12.807 10.529 16.967 1.00 62.66 91 ASN A CA 1
ATOM 686 C C . ASN A 1 91 ? -12.066 10.339 18.307 1.00 62.66 91 ASN A C 1
ATOM 688 O O . ASN A 1 91 ? -12.709 10.213 19.345 1.00 62.66 91 ASN A O 1
ATOM 692 N N . LYS A 1 92 ? -10.730 10.227 18.284 1.00 59.81 92 LYS A N 1
ATOM 693 C CA . LYS A 1 92 ? -9.885 10.019 19.473 1.00 59.81 92 LYS A CA 1
ATOM 694 C C . LYS A 1 92 ? -9.143 11.296 19.908 1.00 59.81 92 LYS A C 1
ATOM 696 O O . LYS A 1 92 ? -8.207 11.200 20.699 1.00 59.81 92 LYS A O 1
ATOM 701 N N . ILE A 1 93 ? -9.550 12.444 19.367 1.00 52.22 93 ILE A N 1
ATOM 702 C CA . ILE A 1 93 ? -9.060 13.788 19.705 1.00 52.22 93 ILE A CA 1
ATOM 703 C C . ILE A 1 93 ? -10.003 14.409 20.731 1.00 52.22 93 ILE A C 1
ATOM 705 O O . ILE A 1 93 ? -11.231 14.323 20.505 1.00 52.22 93 ILE A O 1
#

pLDDT: mean 81.56, std 17.6, range [46.19, 96.31]